Protein AF-A0A4U3L298-F1 (afdb_monomer_lite)

Organism: NCBI:txid2575867

Foldseek 3Di:
DVVVVVVVVVVVVVVPPPPPDPPDPDPPPPPDPDPDPDDDDDDLFWPDKDWDWAACPPVCVVVVWAADPPGGTKTKIKTWTADSPPRATDKMKIKIWRTHDWDDDDNDITHIDIDMDTWHWDADDPVGRGDTDIGD

pLDDT: mean 84.03, std 16.83, range [50.31, 98.31]

Structure (mmCIF, N/CA/C/O backbone):
data_AF-A0A4U3L298-F1
#
_entry.id   AF-A0A4U3L298-F1
#
loop_
_atom_site.group_PDB
_atom_site.id
_atom_site.type_symbol
_atom_site.label_atom_id
_atom_site.label_alt_id
_atom_site.label_comp_id
_atom_site.label_asym_id
_atom_site.label_entity_id
_atom_site.label_seq_id
_atom_site.pdbx_PDB_ins_code
_atom_site.Cartn_x
_atom_site.Cartn_y
_atom_site.Cartn_z
_atom_site.occupancy
_atom_site.B_iso_or_equiv
_atom_site.auth_seq_id
_atom_site.auth_comp_id
_atom_site.auth_asym_id
_atom_site.auth_atom_id
_atom_site.pdbx_PDB_model_num
ATOM 1 N N . MET A 1 1 ? 34.359 -36.240 36.843 1.00 56.44 1 MET A N 1
ATOM 2 C CA . MET A 1 1 ? 33.010 -35.695 37.149 1.00 56.44 1 MET A CA 1
ATOM 3 C C . MET A 1 1 ? 32.979 -34.176 37.329 1.00 56.44 1 MET A C 1
ATOM 5 O O . MET A 1 1 ? 32.064 -33.558 36.807 1.00 56.44 1 MET A O 1
ATOM 9 N N . LYS A 1 2 ? 33.969 -33.545 37.983 1.00 53.97 2 LYS A N 1
ATOM 10 C CA . LYS A 1 2 ? 33.986 -32.088 38.241 1.00 53.97 2 LYS A CA 1
ATOM 11 C C . LYS A 1 2 ? 33.915 -31.202 36.976 1.00 53.97 2 LYS A C 1
ATOM 13 O O . LYS A 1 2 ? 33.219 -30.198 36.979 1.00 53.97 2 LYS A O 1
ATOM 18 N N . TYR A 1 3 ? 34.553 -31.612 35.877 1.00 62.72 3 TYR A N 1
ATOM 19 C CA . TYR A 1 3 ? 34.561 -30.854 34.612 1.00 62.72 3 TYR A CA 1
ATOM 20 C C . TYR A 1 3 ? 33.283 -31.002 33.768 1.00 62.72 3 TYR A C 1
ATOM 22 O O . TYR A 1 3 ? 32.959 -30.111 32.990 1.00 62.72 3 TYR A O 1
ATOM 30 N N . ILE A 1 4 ? 32.522 -32.086 33.960 1.00 66.44 4 ILE A N 1
ATOM 31 C CA . ILE A 1 4 ? 31.260 -32.333 33.239 1.00 66.44 4 ILE A CA 1
ATOM 32 C C . ILE A 1 4 ? 30.156 -31.406 33.767 1.00 66.44 4 ILE A C 1
ATOM 34 O O . ILE A 1 4 ? 29.368 -30.875 32.992 1.00 66.44 4 ILE A O 1
ATOM 38 N N . ILE A 1 5 ? 30.154 -31.137 35.077 1.00 66.88 5 ILE A N 1
ATOM 39 C CA . ILE A 1 5 ? 29.217 -30.192 35.699 1.00 66.88 5 ILE A CA 1
ATOM 40 C C . ILE A 1 5 ? 29.485 -28.761 35.206 1.00 66.88 5 ILE A C 1
ATOM 42 O O . ILE A 1 5 ? 28.543 -28.031 34.919 1.00 66.88 5 ILE A O 1
ATOM 46 N N . ILE A 1 6 ? 30.753 -28.373 35.026 1.00 65.62 6 ILE A N 1
ATOM 47 C CA . ILE A 1 6 ? 31.107 -27.029 34.541 1.00 65.62 6 ILE A CA 1
ATOM 48 C C . ILE A 1 6 ? 30.659 -26.825 33.085 1.00 65.62 6 ILE A C 1
ATOM 50 O O . ILE A 1 6 ? 30.107 -25.772 32.778 1.00 65.62 6 ILE A O 1
ATOM 54 N N . MET A 1 7 ? 30.816 -27.828 32.209 1.00 64.19 7 MET A N 1
ATOM 55 C CA . MET A 1 7 ? 30.341 -27.728 30.818 1.00 64.19 7 MET A CA 1
ATOM 56 C C . MET A 1 7 ? 28.810 -27.677 30.694 1.00 64.19 7 MET A C 1
ATOM 58 O O . MET A 1 7 ? 28.287 -26.976 29.830 1.00 64.19 7 MET A O 1
ATOM 62 N N . LEU A 1 8 ? 28.075 -28.382 31.559 1.00 60.03 8 LEU A N 1
ATOM 63 C CA . LEU A 1 8 ? 26.609 -28.331 31.557 1.00 60.03 8 LEU A CA 1
ATOM 64 C C . LEU A 1 8 ? 26.080 -26.968 32.019 1.00 60.03 8 LEU A C 1
ATOM 66 O O . LEU A 1 8 ? 25.124 -26.456 31.443 1.00 60.03 8 LEU A O 1
ATOM 70 N N . VAL A 1 9 ? 26.730 -26.345 33.005 1.00 60.84 9 VAL A N 1
ATOM 71 C CA . VAL A 1 9 ? 26.324 -25.024 33.509 1.00 60.84 9 VAL A CA 1
ATOM 72 C C . VAL A 1 9 ? 26.591 -23.919 32.479 1.00 60.84 9 VAL A C 1
ATOM 74 O O . VAL A 1 9 ? 25.747 -23.039 32.306 1.00 60.84 9 VAL A O 1
ATOM 77 N N . THR A 1 10 ? 27.703 -23.970 31.736 1.00 60.03 10 THR A N 1
ATOM 78 C CA . THR A 1 10 ? 28.002 -22.968 30.694 1.00 60.03 10 THR A CA 1
ATOM 79 C C . THR A 1 10 ? 27.123 -23.116 29.447 1.00 60.03 10 THR A C 1
ATOM 81 O O . THR A 1 10 ? 26.713 -22.109 28.862 1.00 60.03 10 THR A O 1
ATOM 84 N N . SER A 1 11 ? 26.760 -24.345 29.061 1.00 57.34 11 SER A N 1
ATOM 85 C CA . SER A 1 11 ? 25.830 -24.579 27.945 1.00 57.34 11 SER A CA 1
ATOM 86 C C . SER A 1 11 ? 24.380 -24.221 28.287 1.00 57.34 11 SER A C 1
ATOM 88 O O . SER A 1 11 ? 23.620 -23.852 27.397 1.00 57.34 11 SER A O 1
ATOM 90 N N . PHE A 1 12 ? 23.984 -24.297 29.562 1.00 57.03 12 PHE A N 1
ATOM 91 C CA . PHE A 1 12 ? 22.649 -23.871 29.985 1.00 57.03 12 PHE A CA 1
ATOM 92 C C . PHE A 1 12 ? 22.550 -22.341 30.032 1.00 57.03 12 PHE A C 1
ATOM 94 O O . PHE A 1 12 ? 21.548 -21.784 29.601 1.00 57.03 12 PHE A O 1
ATOM 101 N N . TYR A 1 13 ? 23.616 -21.643 30.445 1.00 54.25 13 TYR A N 1
ATOM 102 C CA . TYR A 1 13 ? 23.643 -20.175 30.482 1.00 54.25 13 TYR A CA 1
ATOM 103 C C . TYR A 1 13 ? 23.519 -19.524 29.098 1.00 54.25 13 TYR A C 1
ATOM 105 O O . TYR A 1 13 ? 22.891 -18.478 28.972 1.00 54.25 13 TYR A O 1
ATOM 113 N N . SER A 1 14 ? 24.061 -20.146 28.049 1.00 54.00 14 SER A N 1
ATOM 114 C CA . SER A 1 14 ? 23.995 -19.615 26.678 1.00 54.00 14 SER A CA 1
ATOM 115 C C . SER A 1 14 ? 22.602 -19.713 26.038 1.00 54.00 14 SER A C 1
ATOM 117 O O . SER A 1 14 ? 22.321 -18.981 25.090 1.00 54.00 14 SER A O 1
ATOM 119 N N . LEU A 1 15 ? 21.700 -20.539 26.580 1.00 54.09 15 LEU A N 1
ATOM 120 C CA . LEU A 1 15 ? 20.317 -20.648 26.102 1.00 54.09 15 LEU A CA 1
ATOM 121 C C . LEU A 1 15 ? 19.392 -19.542 26.642 1.00 54.09 15 LEU A C 1
ATOM 123 O O . LEU A 1 15 ? 18.363 -19.277 26.028 1.00 54.09 15 LEU A O 1
ATOM 127 N N . PHE A 1 16 ? 19.758 -18.848 27.728 1.00 54.44 16 PHE A N 1
ATOM 128 C CA . PHE A 1 16 ? 18.916 -17.797 28.332 1.00 54.44 16 PHE A CA 1
ATOM 129 C C . PHE A 1 16 ? 19.262 -16.365 27.898 1.00 54.44 16 PHE A C 1
ATOM 131 O O . PHE A 1 16 ? 18.543 -15.439 28.267 1.00 54.44 16 PHE A O 1
ATOM 138 N N . VAL A 1 17 ? 20.325 -16.152 27.112 1.00 53.09 17 VAL A N 1
ATOM 139 C CA . VAL A 1 17 ? 20.781 -14.796 26.722 1.00 53.09 17 VAL A CA 1
ATOM 140 C C . VAL A 1 17 ? 20.284 -14.319 25.354 1.00 53.09 17 VAL A C 1
ATOM 142 O O . VAL A 1 17 ? 20.535 -13.177 24.988 1.00 53.09 17 VAL A O 1
ATOM 145 N N . ASN A 1 18 ? 19.528 -15.133 24.612 1.00 50.31 18 ASN A N 1
ATOM 146 C CA . ASN A 1 18 ? 18.993 -14.750 23.297 1.00 50.31 18 ASN A CA 1
ATOM 147 C C . ASN A 1 18 ? 17.573 -14.168 23.368 1.00 50.31 18 ASN A C 1
ATOM 149 O O . ASN A 1 18 ? 16.735 -14.454 22.515 1.00 50.31 18 ASN A O 1
ATOM 153 N N . PHE A 1 19 ? 17.286 -13.324 24.360 1.00 53.16 19 PHE A N 1
ATOM 154 C CA . PHE A 1 19 ? 16.153 -12.411 24.234 1.00 53.16 19 PHE A CA 1
ATOM 155 C C . PHE A 1 19 ? 16.603 -11.241 23.364 1.00 53.16 19 PHE A C 1
ATOM 157 O O . PHE A 1 19 ? 17.130 -10.245 23.857 1.00 53.16 19 PHE A O 1
ATOM 164 N N . SER A 1 20 ? 16.426 -11.371 22.049 1.00 54.69 20 SER A N 1
ATOM 165 C CA . SER A 1 20 ? 16.454 -10.216 21.157 1.00 54.69 20 SER A CA 1
ATOM 166 C C . SER A 1 20 ? 15.352 -9.260 21.609 1.00 54.69 20 SER A C 1
ATOM 168 O O . SER A 1 20 ? 14.174 -9.472 21.328 1.00 54.69 20 SER A O 1
ATOM 170 N N . ILE A 1 21 ? 15.725 -8.225 22.361 1.00 53.56 21 ILE A N 1
ATOM 171 C CA . ILE A 1 21 ? 14.840 -7.100 22.641 1.00 53.56 21 ILE A CA 1
ATOM 172 C C . ILE A 1 21 ? 14.573 -6.448 21.284 1.00 53.56 21 ILE A C 1
ATOM 174 O O . ILE A 1 21 ? 15.508 -6.021 20.604 1.00 53.56 21 ILE A O 1
ATOM 178 N N . ALA A 1 22 ? 13.306 -6.446 20.867 1.00 58.72 22 ALA A N 1
ATOM 179 C CA . ALA A 1 22 ? 12.859 -5.726 19.685 1.00 58.72 22 ALA A CA 1
ATOM 180 C C . ALA A 1 22 ? 13.412 -4.295 19.730 1.00 58.72 22 ALA A C 1
ATOM 182 O O . ALA A 1 22 ? 13.413 -3.661 20.788 1.00 58.72 22 ALA A O 1
ATOM 183 N N . GLN A 1 23 ? 13.926 -3.813 18.598 1.00 54.06 23 GLN A N 1
ATOM 184 C CA . GLN A 1 23 ? 14.399 -2.440 18.483 1.00 54.06 23 GLN A CA 1
ATOM 185 C C . GLN A 1 23 ? 13.250 -1.500 18.880 1.00 54.06 23 GLN A C 1
ATOM 187 O O . GLN A 1 23 ? 12.216 -1.475 18.227 1.00 54.06 23 GLN A O 1
ATOM 192 N N . THR A 1 24 ? 13.467 -0.835 20.018 1.00 54.06 24 THR A N 1
ATOM 193 C CA . THR A 1 24 ? 12.747 0.313 20.581 1.00 54.06 24 THR A CA 1
ATOM 194 C C . THR A 1 24 ? 11.244 0.158 20.884 1.00 54.06 24 THR A C 1
ATOM 196 O O . THR A 1 24 ? 10.381 0.143 20.022 1.00 54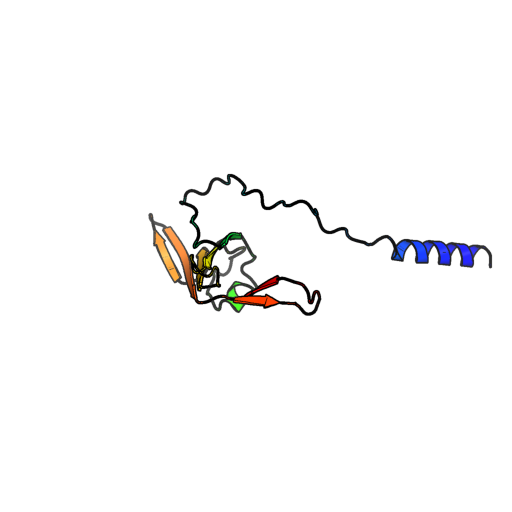.06 24 THR A O 1
ATOM 199 N N . ALA A 1 25 ? 10.906 0.208 22.183 1.00 56.19 25 ALA A N 1
ATOM 200 C CA . ALA A 1 25 ? 9.560 0.517 22.698 1.00 56.19 25 ALA A CA 1
ATOM 201 C C . ALA A 1 25 ? 9.214 2.023 22.609 1.00 56.19 25 ALA A C 1
ATOM 203 O O . ALA A 1 25 ? 8.245 2.488 23.211 1.00 56.19 25 ALA A O 1
ATOM 204 N N . ALA A 1 26 ? 10.043 2.807 21.916 1.00 57.66 26 ALA A N 1
ATOM 205 C CA . ALA A 1 26 ? 9.775 4.211 21.664 1.00 57.66 26 ALA A CA 1
ATOM 206 C C . ALA A 1 26 ? 8.709 4.323 20.569 1.00 57.66 26 ALA A C 1
ATOM 208 O O . ALA A 1 26 ? 8.691 3.540 19.622 1.00 57.66 26 ALA A O 1
ATOM 209 N N . VAL A 1 27 ? 7.828 5.318 20.682 1.00 53.34 27 VAL A N 1
ATOM 210 C CA . VAL A 1 27 ? 6.929 5.722 19.595 1.00 53.34 27 VAL A CA 1
ATOM 211 C C . VAL A 1 27 ? 7.789 6.379 18.508 1.00 53.34 27 VAL A C 1
ATOM 213 O O . VAL A 1 27 ? 7.815 7.598 18.368 1.00 53.34 27 VAL A O 1
ATOM 216 N N . ASP A 1 28 ? 8.537 5.574 17.753 1.00 53.00 28 ASP A N 1
ATOM 217 C CA . ASP A 1 28 ? 9.403 6.025 16.653 1.00 53.00 28 ASP A CA 1
ATOM 218 C C . ASP A 1 28 ? 8.596 6.439 15.404 1.00 53.00 28 ASP A C 1
ATOM 220 O O . ASP A 1 28 ? 9.160 6.829 14.385 1.00 53.00 28 ASP A O 1
ATOM 224 N N . ASN A 1 29 ? 7.262 6.494 15.504 1.00 55.84 29 ASN A N 1
ATOM 225 C CA . ASN A 1 29 ? 6.355 7.080 14.508 1.00 55.84 29 ASN A CA 1
ATOM 226 C C . ASN A 1 29 ? 6.435 8.619 14.467 1.00 55.84 29 ASN A C 1
ATOM 228 O O . ASN A 1 29 ? 5.451 9.299 14.161 1.00 55.84 29 ASN A O 1
ATOM 232 N N . LYS A 1 30 ? 7.587 9.214 14.793 1.00 53.38 30 LYS A N 1
ATOM 233 C CA . LYS A 1 30 ? 7.807 10.626 14.499 1.00 53.38 30 LYS A CA 1
ATOM 234 C C . LYS A 1 30 ? 7.989 10.723 12.992 1.00 53.38 30 LYS A C 1
ATOM 236 O O . LYS A 1 30 ? 9.025 10.311 12.481 1.00 53.38 30 LYS A O 1
ATOM 241 N N . LEU A 1 31 ? 6.978 11.258 12.299 1.00 52.06 31 LEU A N 1
ATOM 242 C CA . LEU A 1 31 ? 7.053 11.533 10.865 1.00 52.06 31 LEU A CA 1
ATOM 243 C C . LEU A 1 31 ? 8.395 12.205 10.568 1.00 52.06 31 LEU A C 1
ATOM 245 O O . LEU A 1 31 ? 8.652 13.335 10.998 1.00 52.06 31 LEU A O 1
ATOM 249 N N . SER A 1 32 ? 9.264 11.486 9.861 1.00 56.97 32 SER A N 1
ATOM 250 C CA . SER A 1 32 ? 10.464 12.081 9.308 1.00 56.97 32 SER A CA 1
ATOM 251 C C . SER A 1 32 ? 9.998 13.206 8.393 1.00 56.97 32 SER A C 1
ATOM 253 O O . SER A 1 32 ? 9.125 12.991 7.550 1.00 56.97 32 SER A O 1
ATOM 255 N N . GLN A 1 33 ? 10.564 14.405 8.538 1.00 55.91 33 GLN A N 1
ATOM 256 C CA . GLN A 1 33 ? 10.394 15.499 7.573 1.00 55.91 33 GLN A CA 1
ATOM 257 C C . GLN A 1 33 ? 11.157 15.168 6.277 1.00 55.91 33 GLN A C 1
ATOM 259 O O . GLN A 1 33 ? 11.930 15.970 5.759 1.00 55.91 33 GLN A O 1
ATOM 264 N N . THR A 1 34 ? 11.005 13.930 5.801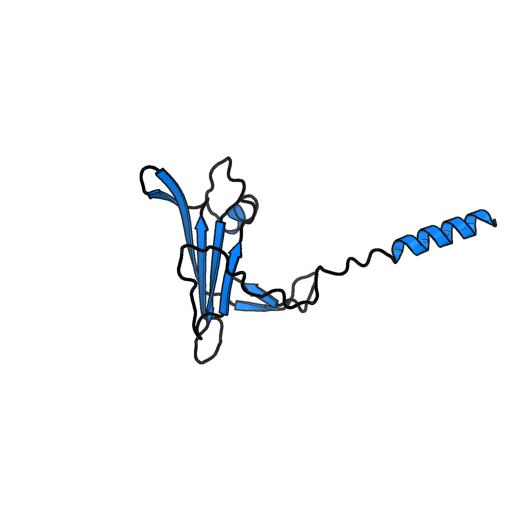 1.00 57.12 34 THR A N 1
ATOM 265 C CA . THR A 1 34 ? 11.618 13.419 4.590 1.00 57.12 34 THR A CA 1
ATOM 266 C C . THR A 1 34 ? 11.180 14.292 3.428 1.00 57.12 34 THR A C 1
ATOM 268 O O . THR A 1 34 ? 10.044 14.755 3.353 1.00 57.12 34 THR A O 1
ATOM 271 N N . ILE A 1 35 ? 12.148 14.510 2.546 1.00 57.34 35 ILE A N 1
ATOM 272 C CA . ILE A 1 35 ? 12.170 15.322 1.335 1.00 57.34 35 ILE A CA 1
ATOM 273 C C . ILE A 1 35 ? 11.205 14.724 0.293 1.00 57.34 35 ILE A C 1
ATOM 275 O O . ILE A 1 35 ? 11.611 14.319 -0.794 1.00 57.34 35 ILE A O 1
ATOM 279 N N . THR A 1 36 ? 9.930 14.555 0.637 1.00 61.25 36 THR A N 1
ATOM 280 C CA . THR A 1 36 ? 8.923 14.133 -0.330 1.00 61.25 36 THR A CA 1
ATOM 281 C C . THR A 1 36 ? 8.562 15.335 -1.190 1.00 61.25 36 THR A C 1
ATOM 283 O O . THR A 1 36 ? 8.220 16.409 -0.698 1.00 61.25 36 THR A O 1
ATOM 286 N N . SER A 1 37 ? 8.700 15.178 -2.504 1.00 67.94 37 SER A N 1
ATOM 287 C CA . SER A 1 37 ? 8.363 16.212 -3.484 1.00 67.94 37 SER A CA 1
ATOM 288 C C . SER A 1 37 ? 6.854 16.342 -3.708 1.00 67.94 37 SER A C 1
ATOM 290 O O . SER A 1 37 ? 6.427 17.164 -4.518 1.00 67.94 37 SER A O 1
ATOM 292 N N . ARG A 1 38 ? 6.041 15.524 -3.025 1.00 73.25 38 ARG A N 1
ATOM 293 C CA . ARG A 1 38 ? 4.591 15.456 -3.204 1.00 73.25 38 ARG A CA 1
ATOM 294 C C . ARG A 1 38 ? 3.854 15.836 -1.918 1.00 73.25 38 ARG A C 1
ATOM 296 O O . ARG A 1 38 ? 4.336 15.539 -0.825 1.00 73.25 38 ARG A O 1
ATOM 303 N N . PRO A 1 39 ? 2.678 16.479 -2.023 1.00 82.19 39 PRO A N 1
ATOM 304 C CA . PRO A 1 39 ? 1.828 16.716 -0.864 1.00 82.19 39 PRO A CA 1
ATOM 305 C C . PRO A 1 39 ? 1.433 15.390 -0.201 1.00 82.19 39 PRO A C 1
ATOM 307 O O . PRO A 1 39 ? 0.835 14.534 -0.846 1.00 82.19 39 PRO A O 1
ATOM 310 N N . ILE A 1 40 ? 1.742 15.238 1.088 1.00 85.06 40 ILE A N 1
ATOM 311 C CA . ILE A 1 40 ? 1.283 14.096 1.890 1.00 85.06 40 ILE A CA 1
ATOM 312 C C . ILE A 1 40 ? -0.202 14.312 2.230 1.00 85.06 40 ILE A C 1
ATOM 314 O O . ILE A 1 40 ? -0.520 15.378 2.777 1.00 85.06 40 ILE A O 1
ATOM 318 N N . PRO A 1 41 ? -1.100 13.345 1.954 1.00 88.94 41 PRO A N 1
ATOM 319 C CA . PRO A 1 41 ? -2.495 13.398 2.384 1.00 88.94 41 PRO A CA 1
ATOM 320 C C . PRO A 1 41 ? -2.635 13.639 3.893 1.00 88.94 41 PRO A C 1
ATOM 322 O O . PRO A 1 41 ? -1.915 13.058 4.703 1.00 88.94 41 PRO A O 1
ATOM 325 N N . LYS A 1 42 ? -3.569 14.513 4.279 1.00 89.12 42 LYS A N 1
ATOM 326 C CA . LYS A 1 42 ? -3.845 14.889 5.676 1.00 89.12 42 LYS A CA 1
ATOM 327 C C . LYS A 1 42 ? -5.346 15.064 5.887 1.00 89.12 42 LYS A C 1
ATOM 329 O O . LYS A 1 42 ? -6.071 15.355 4.940 1.00 89.12 42 LYS A O 1
ATOM 334 N N . GLY A 1 43 ? -5.785 14.974 7.140 1.00 91.94 43 GLY A N 1
ATOM 335 C CA . GLY A 1 43 ? -7.164 15.245 7.553 1.00 91.94 43 GLY A CA 1
ATOM 336 C C . GLY A 1 43 ? -7.780 14.090 8.338 1.00 91.94 43 GLY A C 1
ATOM 337 O O . GLY A 1 43 ? -7.176 13.032 8.472 1.00 91.94 43 GLY A O 1
ATOM 338 N N . ALA A 1 44 ? -8.997 14.295 8.848 1.00 90.12 44 ALA A N 1
ATOM 339 C CA . ALA A 1 44 ? -9.698 13.319 9.693 1.00 90.12 44 ALA A CA 1
ATOM 340 C C . ALA A 1 44 ? -10.059 12.003 8.973 1.00 90.12 44 ALA A C 1
ATOM 342 O O . ALA A 1 44 ? -10.311 10.992 9.624 1.00 90.12 44 ALA A O 1
ATOM 343 N N . SER A 1 45 ? -10.075 12.007 7.639 1.00 95.69 45 SER A N 1
ATOM 344 C CA . SER A 1 45 ? -10.313 10.823 6.809 1.00 95.69 45 SER A CA 1
ATOM 345 C C . SER A 1 45 ? -9.043 10.033 6.478 1.00 95.69 45 SER A C 1
ATOM 347 O O . SER A 1 45 ? -9.140 9.004 5.817 1.00 95.69 45 SER A O 1
ATOM 349 N N . VAL A 1 46 ? -7.857 10.484 6.901 1.00 96.31 46 VAL A N 1
ATOM 350 C CA . VAL A 1 46 ? -6.582 9.804 6.626 1.00 96.31 46 VAL A CA 1
ATOM 351 C C . VAL A 1 46 ? -6.098 9.114 7.895 1.00 96.31 46 VAL A C 1
ATOM 353 O O . VAL A 1 46 ? -5.808 9.777 8.888 1.00 96.31 46 VAL A O 1
ATOM 356 N N . VAL A 1 47 ? -5.989 7.786 7.847 1.00 94.62 47 VAL A N 1
ATOM 357 C CA . VAL A 1 47 ? -5.451 6.977 8.955 1.00 94.62 47 VAL A CA 1
ATOM 358 C C . VAL A 1 47 ? -3.935 7.065 8.986 1.00 94.62 47 VAL A C 1
ATOM 360 O O . VAL A 1 47 ? -3.330 7.271 10.035 1.00 94.62 47 VAL A O 1
ATOM 363 N N . GLY A 1 48 ? -3.312 6.922 7.819 1.00 92.62 48 GLY A N 1
ATOM 364 C CA . GLY A 1 48 ? -1.867 6.935 7.705 1.00 92.62 48 GLY A CA 1
ATOM 365 C C . GLY A 1 48 ? -1.399 6.860 6.264 1.00 92.62 48 GLY A C 1
ATOM 366 O O . GLY A 1 48 ? -2.115 6.383 5.381 1.00 92.62 48 GLY A O 1
ATOM 367 N N . VAL A 1 49 ? -0.179 7.347 6.063 1.00 93.56 49 VAL A N 1
ATOM 368 C CA . VAL A 1 49 ? 0.557 7.294 4.803 1.00 93.56 49 VAL A CA 1
ATOM 369 C C . VAL A 1 49 ? 1.859 6.561 5.086 1.00 93.56 49 VAL A C 1
ATOM 371 O O . VAL A 1 49 ? 2.600 6.936 5.998 1.00 93.56 49 VAL A O 1
ATOM 374 N N . PHE A 1 50 ? 2.116 5.504 4.327 1.00 92.81 50 PHE A N 1
ATOM 375 C CA . PHE A 1 50 ? 3.240 4.603 4.514 1.00 92.81 50 PHE A CA 1
ATOM 376 C C . PHE A 1 50 ? 4.030 4.518 3.218 1.00 92.81 50 PHE A C 1
ATOM 378 O O . PHE A 1 50 ? 3.525 4.076 2.189 1.00 92.81 50 PHE A O 1
ATOM 385 N N . GLU A 1 51 ? 5.298 4.899 3.281 1.00 92.50 51 GLU A N 1
ATOM 386 C CA . GLU A 1 51 ? 6.222 4.753 2.166 1.00 92.50 51 GLU A CA 1
ATOM 387 C C . GLU A 1 51 ? 7.177 3.591 2.440 1.00 92.50 51 GLU A C 1
ATOM 389 O O . GLU A 1 51 ? 7.696 3.427 3.546 1.00 92.50 51 GLU A O 1
ATOM 394 N N . GLY A 1 52 ? 7.429 2.776 1.422 1.00 92.81 52 GLY A N 1
ATOM 395 C CA . GLY A 1 52 ? 8.247 1.579 1.552 1.00 92.81 52 GLY A CA 1
ATOM 396 C C . GLY A 1 52 ? 9.037 1.276 0.292 1.00 92.81 52 GLY A C 1
ATOM 397 O O . GLY A 1 52 ? 8.698 1.707 -0.813 1.00 92.81 52 GLY A O 1
ATOM 398 N N . ARG A 1 53 ? 10.122 0.517 0.456 1.00 95.69 53 ARG A N 1
ATOM 399 C CA . ARG A 1 53 ? 10.922 0.018 -0.667 1.00 95.69 53 ARG A CA 1
ATOM 400 C C . ARG A 1 53 ? 11.172 -1.482 -0.570 1.00 95.69 53 ARG A C 1
ATOM 402 O O . ARG A 1 53 ? 12.323 -1.878 -0.371 1.00 95.69 53 ARG A O 1
ATOM 409 N N . PRO A 1 54 ? 10.115 -2.308 -0.637 1.00 95.38 54 PRO A N 1
ATOM 410 C CA . PRO A 1 54 ? 10.286 -3.744 -0.529 1.00 95.38 54 PRO A CA 1
ATOM 411 C C . PRO A 1 54 ? 11.044 -4.299 -1.747 1.00 95.38 54 PRO A C 1
ATOM 413 O O . PRO A 1 54 ? 11.007 -3.693 -2.828 1.00 95.38 54 PRO A O 1
ATOM 416 N N . PRO A 1 55 ? 11.719 -5.452 -1.601 1.00 96.31 55 PRO A N 1
ATOM 417 C CA . PRO A 1 55 ? 12.261 -6.189 -2.738 1.00 96.31 55 PRO A CA 1
ATOM 418 C C . PRO A 1 55 ? 11.176 -6.468 -3.788 1.00 96.31 55 PRO A C 1
ATOM 420 O O . PRO A 1 55 ? 10.021 -6.699 -3.429 1.00 96.31 55 PRO A O 1
ATOM 423 N N . CYS A 1 56 ? 11.528 -6.449 -5.078 1.00 94.31 56 CYS A N 1
ATOM 424 C CA . CYS A 1 56 ? 10.561 -6.817 -6.124 1.00 94.31 56 CYS A CA 1
ATOM 425 C C . CYS A 1 56 ? 10.103 -8.284 -6.018 1.00 94.31 56 CYS A C 1
ATOM 427 O O . CYS A 1 56 ? 8.896 -8.519 -6.131 1.00 94.31 56 CYS A O 1
ATOM 429 N N . PRO A 1 57 ? 10.999 -9.267 -5.763 1.00 91.75 57 PRO A N 1
ATOM 430 C CA . PRO A 1 57 ? 10.582 -10.651 -5.551 1.00 91.75 57 PRO A CA 1
ATOM 431 C C . PRO A 1 57 ? 9.608 -10.780 -4.372 1.00 91.75 57 PRO A C 1
ATOM 433 O O . PRO A 1 57 ? 9.761 -10.115 -3.348 1.00 91.75 57 PRO A O 1
ATOM 436 N N . GLY A 1 58 ? 8.603 -11.644 -4.510 1.00 90.44 58 GLY A N 1
ATOM 437 C CA . GLY A 1 58 ? 7.552 -11.844 -3.510 1.00 90.44 58 GLY A CA 1
ATOM 438 C C . GLY A 1 58 ? 6.415 -10.827 -3.623 1.00 90.44 58 GLY A C 1
ATOM 439 O O . GLY A 1 58 ? 5.286 -11.221 -3.891 1.00 90.44 58 GLY A O 1
ATOM 440 N N . ILE A 1 59 ? 6.689 -9.522 -3.492 1.00 93.50 59 ILE A N 1
ATOM 441 C CA . ILE A 1 59 ? 5.628 -8.497 -3.586 1.00 93.50 59 ILE A CA 1
ATOM 442 C C . ILE A 1 59 ? 5.028 -8.437 -4.992 1.00 93.50 59 ILE A C 1
ATOM 444 O O . ILE A 1 59 ? 3.808 -8.358 -5.132 1.00 93.50 59 ILE A O 1
ATOM 448 N N . ALA A 1 60 ? 5.861 -8.499 -6.035 1.00 94.38 60 ALA A N 1
ATOM 449 C CA . ALA A 1 60 ? 5.365 -8.472 -7.407 1.00 94.38 60 ALA A CA 1
ATOM 450 C C . ALA A 1 60 ? 4.430 -9.656 -7.709 1.00 94.38 60 ALA A C 1
ATOM 452 O O . ALA A 1 60 ? 3.406 -9.483 -8.365 1.00 94.38 60 ALA A O 1
ATOM 453 N N . GLU A 1 61 ? 4.749 -10.835 -7.171 1.00 94.06 61 GLU A N 1
ATOM 454 C CA . GLU A 1 61 ? 3.937 -12.047 -7.294 1.00 94.06 61 GLU A CA 1
ATOM 455 C C . GLU A 1 61 ? 2.620 -11.922 -6.518 1.00 94.06 61 GLU A C 1
ATOM 457 O O . GLU A 1 61 ? 1.551 -12.109 -7.096 1.00 94.06 61 GLU A O 1
ATOM 462 N N . GLN A 1 62 ? 2.682 -11.519 -5.244 1.00 93.25 62 GLN A N 1
ATOM 463 C CA . GLN A 1 62 ? 1.497 -11.325 -4.396 1.00 93.25 62 GLN A CA 1
ATOM 464 C C . GLN A 1 62 ? 0.502 -10.335 -5.004 1.00 93.25 62 GLN A C 1
ATOM 466 O O . GLN A 1 62 ? -0.706 -10.537 -4.919 1.00 93.25 62 GLN A O 1
ATOM 471 N N . LEU A 1 63 ? 1.009 -9.276 -5.635 1.00 93.56 63 LEU A N 1
ATOM 472 C CA . LEU A 1 63 ? 0.187 -8.249 -6.269 1.00 93.56 63 LEU A CA 1
ATOM 473 C C . LEU A 1 63 ? -0.098 -8.534 -7.749 1.00 93.56 63 LEU A C 1
ATOM 475 O O . LEU A 1 63 ? -0.772 -7.734 -8.397 1.00 93.56 63 LEU A O 1
ATOM 479 N N . SER A 1 64 ? 0.405 -9.649 -8.292 1.00 94.62 64 SER A N 1
ATOM 480 C CA . SER A 1 64 ? 0.271 -10.025 -9.706 1.00 94.62 64 SER A CA 1
ATOM 481 C C . SER A 1 64 ? 0.669 -8.897 -10.671 1.00 94.62 64 SER A C 1
ATOM 483 O O . SER A 1 64 ? 0.003 -8.649 -11.679 1.00 94.62 64 SER A O 1
ATOM 485 N N . ILE A 1 65 ? 1.756 -8.187 -10.358 1.00 95.25 65 ILE A N 1
ATOM 486 C CA . ILE A 1 65 ? 2.283 -7.091 -11.177 1.00 95.25 65 ILE A CA 1
ATOM 487 C C . ILE A 1 65 ? 3.536 -7.523 -11.936 1.00 95.25 65 ILE A C 1
ATOM 489 O O . ILE A 1 65 ? 4.391 -8.243 -11.429 1.00 95.25 65 ILE A O 1
ATOM 493 N N . VAL A 1 66 ? 3.670 -7.026 -13.163 1.00 96.19 66 VAL A N 1
ATOM 494 C CA . VAL A 1 66 ? 4.859 -7.254 -13.991 1.00 96.19 66 VAL A CA 1
ATOM 495 C C . VAL A 1 66 ? 5.961 -6.281 -13.587 1.00 96.19 66 VAL A C 1
ATOM 497 O O . VAL A 1 66 ? 5.713 -5.084 -13.459 1.00 96.19 66 VAL A O 1
ATOM 500 N N . THR A 1 67 ? 7.188 -6.767 -13.443 1.00 96.31 67 THR A N 1
ATOM 501 C CA . THR A 1 67 ? 8.381 -5.943 -13.206 1.00 96.31 67 THR A CA 1
ATOM 502 C C . THR A 1 67 ? 9.411 -6.161 -14.306 1.00 96.31 67 THR A C 1
ATOM 504 O O . THR A 1 67 ? 9.317 -7.117 -15.076 1.00 96.31 67 THR A O 1
ATOM 507 N N . ASP A 1 68 ? 10.412 -5.286 -14.377 1.00 93.25 68 ASP A N 1
ATOM 508 C CA . ASP A 1 68 ? 11.587 -5.532 -15.215 1.00 93.25 68 ASP A CA 1
ATOM 509 C C . ASP A 1 68 ? 12.450 -6.661 -14.625 1.00 93.25 68 ASP A C 1
ATOM 511 O O . ASP A 1 68 ? 12.374 -6.963 -13.429 1.00 93.25 68 ASP A O 1
ATOM 515 N N . ALA A 1 69 ? 13.249 -7.314 -15.473 1.00 91.56 69 ALA A N 1
ATOM 516 C CA . ALA A 1 69 ? 14.027 -8.495 -15.089 1.00 91.56 69 ALA A CA 1
ATOM 517 C C . ALA A 1 69 ? 15.094 -8.195 -14.019 1.00 91.56 69 ALA A C 1
ATOM 519 O O . ALA A 1 69 ? 15.432 -9.063 -13.218 1.00 91.56 69 ALA A O 1
ATOM 520 N N . ASP A 1 70 ? 15.604 -6.966 -13.987 1.00 92.00 70 ASP A N 1
ATOM 521 C CA . ASP A 1 70 ? 16.614 -6.464 -13.053 1.00 92.00 70 ASP A CA 1
ATOM 522 C C . ASP A 1 70 ? 16.008 -5.636 -11.900 1.00 92.00 70 ASP A C 1
ATOM 524 O O . ASP A 1 70 ? 16.713 -4.910 -11.192 1.00 92.00 70 ASP A O 1
ATOM 528 N N . CYS A 1 71 ? 14.695 -5.753 -11.667 1.00 94.12 71 CYS A N 1
ATOM 529 C CA . CYS A 1 71 ? 14.005 -5.046 -10.592 1.00 94.12 71 CYS A CA 1
ATOM 530 C C . CYS A 1 71 ? 14.512 -5.497 -9.213 1.00 94.12 71 CYS A C 1
ATOM 532 O O . CYS A 1 71 ? 14.174 -6.572 -8.718 1.00 94.12 71 CYS A O 1
ATOM 534 N N . ALA A 1 72 ? 15.292 -4.638 -8.551 1.00 94.69 72 ALA A N 1
ATOM 535 C CA . ALA A 1 72 ? 15.780 -4.902 -7.197 1.00 94.69 72 ALA A CA 1
ATOM 536 C C . ALA A 1 72 ? 14.736 -4.575 -6.114 1.00 94.69 72 ALA A C 1
ATOM 538 O O . ALA A 1 72 ? 14.565 -5.325 -5.154 1.00 94.69 72 ALA A O 1
ATOM 539 N N . LYS A 1 73 ? 14.046 -3.435 -6.249 1.00 96.56 73 LYS A N 1
ATOM 540 C CA . LYS A 1 73 ? 13.056 -2.943 -5.278 1.00 96.56 73 LYS A CA 1
ATOM 541 C C . LYS A 1 73 ? 11.930 -2.162 -5.941 1.00 96.56 73 LYS A C 1
ATOM 543 O O . LYS A 1 73 ? 12.172 -1.385 -6.866 1.00 96.56 73 LYS A O 1
ATOM 548 N N . LEU A 1 74 ? 10.731 -2.307 -5.395 1.00 96.94 74 LEU A N 1
ATOM 549 C CA . LEU A 1 74 ? 9.583 -1.469 -5.724 1.00 96.94 74 LEU A CA 1
ATOM 550 C C . LEU A 1 74 ? 9.622 -0.215 -4.851 1.00 96.94 74 LEU A C 1
ATOM 552 O O . LEU A 1 74 ? 10.138 -0.253 -3.736 1.00 96.94 74 LEU A O 1
ATOM 556 N N . LYS A 1 75 ? 9.100 0.910 -5.337 1.00 95.75 75 LYS A N 1
ATOM 557 C CA . LYS A 1 75 ? 8.774 2.053 -4.469 1.00 95.75 75 LYS A CA 1
ATOM 558 C C . LYS A 1 75 ? 7.271 2.037 -4.249 1.00 95.75 75 LYS A C 1
ATOM 560 O O . LYS A 1 75 ? 6.532 2.191 -5.219 1.00 95.75 75 LYS A O 1
ATOM 565 N N . CYS A 1 76 ? 6.856 1.860 -3.006 1.00 95.25 76 CYS A N 1
ATOM 566 C CA . CYS A 1 76 ? 5.457 1.786 -2.621 1.00 95.25 76 CYS A CA 1
ATOM 567 C C . CYS A 1 76 ? 5.078 3.011 -1.790 1.00 95.25 76 CYS A C 1
ATOM 569 O O . CYS A 1 76 ? 5.834 3.412 -0.905 1.00 95.25 76 CYS A O 1
ATOM 571 N N . ASP A 1 77 ? 3.909 3.563 -2.076 1.00 95.00 77 ASP A N 1
ATOM 572 C CA . ASP A 1 77 ? 3.238 4.603 -1.300 1.00 95.00 77 ASP A CA 1
ATOM 573 C C . ASP A 1 77 ? 1.810 4.116 -1.045 1.00 95.00 77 ASP A C 1
ATOM 575 O O . ASP A 1 77 ? 1.047 3.914 -1.994 1.00 95.00 77 ASP A O 1
ATOM 579 N N . LEU A 1 78 ? 1.505 3.824 0.216 1.00 96.06 78 LEU A N 1
ATOM 580 C CA . LEU A 1 78 ? 0.233 3.291 0.681 1.00 96.06 78 LEU A CA 1
ATOM 581 C C . LEU A 1 78 ? -0.455 4.330 1.558 1.00 96.06 78 LEU A C 1
ATOM 583 O O . LEU A 1 78 ? 0.068 4.699 2.609 1.00 96.06 78 LEU A O 1
ATOM 587 N N . THR A 1 79 ? -1.658 4.742 1.177 1.00 96.94 79 THR A N 1
ATOM 588 C CA . THR A 1 79 ? -2.513 5.578 2.022 1.00 96.94 79 THR A CA 1
ATOM 589 C C . THR A 1 79 ? -3.755 4.807 2.440 1.00 96.94 79 THR A C 1
ATOM 591 O O . THR A 1 79 ? -4.465 4.253 1.600 1.00 96.94 79 THR A O 1
ATOM 594 N N . PHE A 1 80 ? -4.036 4.812 3.742 1.00 97.94 80 PHE A N 1
ATOM 595 C CA . PHE A 1 80 ? -5.277 4.294 4.306 1.00 97.94 80 PHE A CA 1
ATOM 596 C C . PHE A 1 80 ? -6.249 5.425 4.612 1.00 97.94 80 PHE A C 1
ATOM 598 O O . PHE A 1 80 ? -5.915 6.385 5.313 1.00 97.94 80 PHE A O 1
ATOM 605 N N . TYR A 1 81 ? -7.477 5.266 4.132 1.00 97.81 81 TYR A N 1
ATOM 606 C CA . TYR A 1 81 ? -8.578 6.183 4.371 1.00 97.81 81 TYR A CA 1
ATOM 607 C C . TYR A 1 81 ? -9.629 5.550 5.275 1.00 97.81 81 TYR A C 1
ATOM 609 O O . TYR A 1 81 ? -9.947 4.365 5.154 1.00 97.81 81 TYR A O 1
ATOM 617 N N . GLN A 1 82 ? -10.215 6.368 6.134 1.00 97.81 82 GLN A N 1
ATOM 618 C CA . GLN A 1 82 ? -11.348 6.023 6.983 1.00 97.81 82 GLN A CA 1
ATOM 619 C C . GLN A 1 82 ? -12.500 6.995 6.746 1.00 97.81 82 GLN A C 1
ATOM 621 O O . GLN A 1 82 ? -12.313 8.108 6.244 1.00 97.81 82 GLN A O 1
ATOM 626 N N . ASP A 1 83 ? -13.693 6.586 7.150 1.00 97.69 83 ASP A N 1
ATOM 627 C CA . ASP A 1 83 ? -14.822 7.498 7.249 1.00 97.69 83 ASP A CA 1
ATOM 628 C C . ASP A 1 83 ? -14.560 8.524 8.366 1.00 97.69 83 ASP A C 1
ATOM 630 O O . ASP A 1 83 ? -14.217 8.165 9.491 1.00 97.69 83 ASP A O 1
ATOM 634 N N . SER A 1 84 ? -14.689 9.816 8.064 1.00 95.75 84 SER A N 1
ATOM 635 C CA . SER A 1 84 ? -14.290 10.885 8.990 1.00 95.75 84 SER A CA 1
ATOM 636 C C . SER A 1 84 ? -15.220 11.049 10.195 1.00 95.75 84 SER A C 1
ATOM 638 O O . SER A 1 84 ? -14.862 11.766 11.130 1.00 9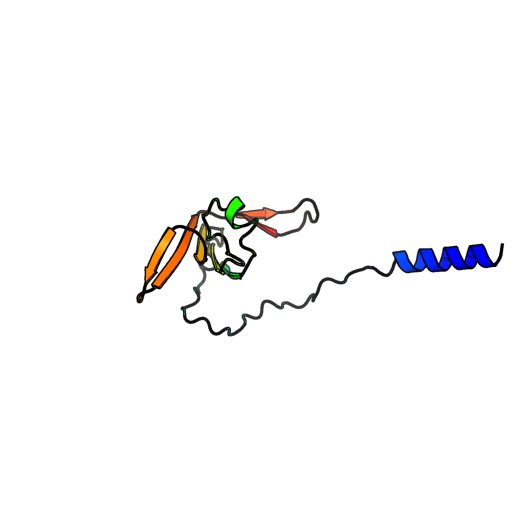5.75 84 SER A O 1
ATOM 640 N N . VAL A 1 85 ? -16.400 10.420 10.178 1.00 96.69 85 VAL A N 1
ATOM 641 C CA . VAL A 1 85 ? -17.398 10.509 11.252 1.00 96.69 85 VAL A CA 1
ATOM 642 C C . VAL A 1 85 ? -17.342 9.269 12.139 1.00 96.69 85 VAL A C 1
ATOM 644 O O . VAL A 1 85 ? -17.292 9.374 13.361 1.00 96.69 85 VAL A O 1
ATOM 647 N N . THR A 1 86 ? -17.340 8.089 11.527 1.00 97.06 86 THR A N 1
ATOM 648 C CA . THR A 1 86 ? -17.388 6.790 12.212 1.00 97.06 86 THR A CA 1
ATOM 649 C C . THR A 1 86 ? -16.006 6.218 12.517 1.00 97.06 86 THR A C 1
ATOM 651 O O . THR A 1 86 ? -15.907 5.281 13.309 1.00 97.06 86 THR A O 1
ATOM 654 N N . LEU A 1 87 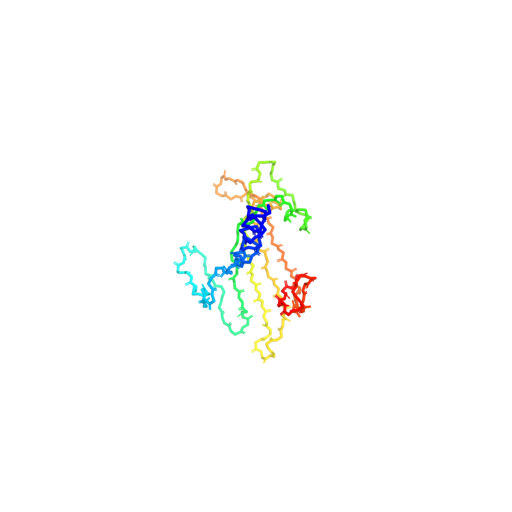? -14.953 6.768 11.896 1.00 95.00 87 LEU A N 1
ATOM 655 C CA . LEU A 1 87 ? -13.562 6.306 11.979 1.00 95.00 87 LEU A CA 1
ATOM 656 C C . LEU A 1 87 ? -13.372 4.847 11.529 1.00 95.00 87 LEU A C 1
ATOM 658 O O . LEU A 1 87 ? -12.374 4.210 11.854 1.00 95.00 87 LEU A O 1
ATOM 662 N N . GLN A 1 88 ? -14.334 4.301 10.782 1.00 96.56 88 GLN A N 1
ATOM 663 C CA . GLN A 1 88 ? -14.254 2.945 10.248 1.00 96.56 88 GLN A CA 1
ATOM 664 C C . GLN A 1 88 ? -13.374 2.903 8.990 1.00 96.56 88 GLN A C 1
ATOM 666 O O . GLN A 1 88 ? -13.410 3.854 8.197 1.00 96.56 88 GLN A O 1
ATOM 671 N N . PRO A 1 89 ? -12.626 1.805 8.758 1.00 97.81 89 PRO A N 1
ATOM 672 C CA . PRO A 1 89 ? -11.887 1.589 7.517 1.00 97.81 89 PRO A CA 1
ATOM 673 C C . PRO A 1 89 ? -12.757 1.819 6.276 1.00 97.81 89 PRO A C 1
ATOM 675 O O . PRO A 1 89 ? -13.860 1.279 6.169 1.00 97.81 89 PRO A O 1
ATOM 678 N N . ALA A 1 90 ? -12.269 2.630 5.335 1.00 97.88 90 ALA A N 1
ATOM 679 C CA . ALA A 1 90 ? -13.019 3.008 4.141 1.00 97.88 90 ALA A CA 1
ATOM 680 C C . ALA A 1 90 ? -12.375 2.475 2.862 1.00 97.88 90 ALA A C 1
ATOM 682 O O . ALA A 1 90 ? -12.925 1.571 2.236 1.00 97.88 90 ALA A O 1
ATOM 683 N N . THR A 1 91 ? -11.253 3.047 2.434 1.00 98.31 91 THR A N 1
ATOM 684 C CA . THR A 1 91 ? -10.542 2.657 1.207 1.00 98.31 91 THR A CA 1
ATOM 685 C C . THR A 1 91 ? -9.040 2.796 1.386 1.00 98.31 91 THR A C 1
ATOM 687 O O . THR A 1 91 ? -8.582 3.434 2.331 1.00 98.31 91 THR A O 1
ATOM 690 N N . TYR A 1 92 ? -8.268 2.189 0.494 1.00 98.19 92 TYR A N 1
ATOM 691 C CA . TYR A 1 92 ? -6.831 2.412 0.402 1.00 98.19 92 TYR A CA 1
ATOM 692 C C . TYR A 1 92 ? -6.440 2.805 -1.021 1.00 98.19 92 TYR A C 1
ATOM 694 O O . TYR A 1 92 ? -7.149 2.485 -1.979 1.00 98.19 92 TYR A O 1
ATOM 702 N N . THR A 1 93 ? -5.292 3.464 -1.144 1.00 97.75 93 THR A N 1
ATOM 703 C CA . THR A 1 93 ? -4.575 3.649 -2.409 1.00 97.75 93 THR A CA 1
ATOM 704 C C . THR A 1 93 ? -3.148 3.139 -2.237 1.00 97.75 93 THR A C 1
ATOM 706 O O . THR A 1 93 ? -2.488 3.454 -1.250 1.00 97.75 93 THR A O 1
ATOM 709 N N . LEU A 1 94 ? -2.667 2.329 -3.178 1.00 96.88 94 LEU A N 1
ATOM 710 C CA . LEU A 1 94 ? -1.295 1.825 -3.216 1.00 96.88 94 LEU A CA 1
ATOM 711 C C . LEU A 1 94 ? -0.673 2.161 -4.571 1.00 96.88 94 LEU A C 1
ATOM 713 O O . LEU A 1 94 ? -0.994 1.540 -5.586 1.00 96.88 94 LEU A O 1
ATOM 717 N N . SER A 1 95 ? 0.234 3.134 -4.589 1.00 95.62 95 SER A N 1
ATOM 718 C CA . SER A 1 95 ? 1.032 3.477 -5.765 1.00 95.62 95 SER A CA 1
ATOM 719 C C . SER A 1 95 ? 2.354 2.719 -5.744 1.00 95.62 95 SER A C 1
ATOM 721 O O . SER A 1 95 ? 3.114 2.800 -4.781 1.00 95.62 95 SER A O 1
ATOM 723 N N . ILE A 1 96 ? 2.664 2.038 -6.842 1.00 96.31 96 ILE A N 1
ATOM 724 C CA . ILE A 1 96 ? 3.842 1.185 -6.996 1.00 96.31 96 ILE A CA 1
ATOM 725 C C . ILE A 1 96 ? 4.629 1.666 -8.207 1.00 96.31 96 ILE A C 1
ATOM 727 O O . ILE A 1 96 ? 4.123 1.627 -9.323 1.00 96.31 96 ILE A O 1
ATOM 731 N N . VAL A 1 97 ? 5.874 2.092 -8.002 1.00 95.00 97 VAL A N 1
ATOM 732 C CA . VAL A 1 97 ? 6.810 2.447 -9.080 1.00 95.00 97 VAL A CA 1
ATOM 733 C C . VAL A 1 97 ? 7.890 1.372 -9.189 1.00 95.00 97 VAL A C 1
ATOM 735 O O . VAL A 1 97 ? 8.455 0.952 -8.177 1.00 95.00 97 VAL A O 1
ATOM 738 N N . GLY A 1 98 ? 8.195 0.960 -10.419 1.00 94.56 98 GLY A N 1
ATOM 739 C CA . GLY A 1 98 ? 9.080 -0.168 -10.744 1.00 94.56 98 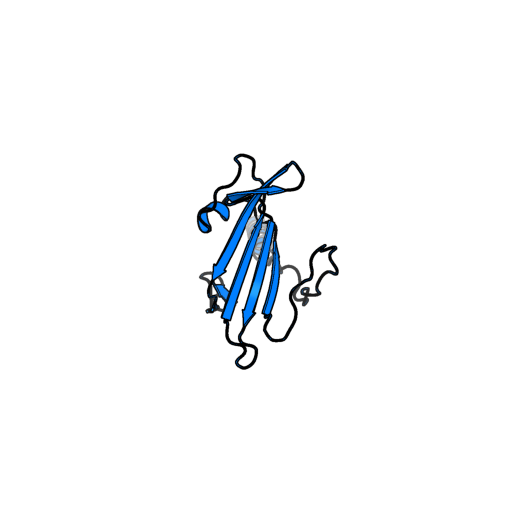GLY A CA 1
ATOM 740 C C . GLY A 1 98 ? 8.332 -1.444 -11.154 1.00 94.56 98 GLY A C 1
ATOM 741 O O . GLY A 1 98 ? 8.961 -2.399 -11.599 1.00 94.56 98 GLY A O 1
ATOM 742 N N . GLY A 1 99 ? 6.998 -1.455 -11.060 1.00 94.81 99 GLY A N 1
ATOM 743 C CA . GLY A 1 99 ? 6.145 -2.557 -11.503 1.00 94.81 99 GLY A CA 1
ATOM 744 C C . GLY A 1 99 ? 4.811 -2.061 -12.060 1.00 94.81 99 GLY A C 1
ATOM 745 O O . GLY A 1 99 ? 4.425 -0.923 -11.808 1.00 94.81 99 GLY A O 1
ATOM 746 N N . GLY A 1 100 ? 4.130 -2.901 -12.836 1.00 95.25 100 GLY A N 1
ATOM 747 C CA . GLY A 1 100 ? 2.896 -2.574 -13.545 1.00 95.25 100 GLY A CA 1
ATOM 748 C C . GLY A 1 100 ? 3.104 -2.203 -15.013 1.00 95.25 100 GLY A C 1
ATOM 749 O O . GLY A 1 100 ? 3.946 -2.774 -15.717 1.00 95.25 100 GLY A O 1
ATOM 750 N N . ASP A 1 101 ? 2.296 -1.247 -15.459 1.00 96.50 101 ASP A N 1
ATOM 751 C CA . ASP A 1 101 ? 2.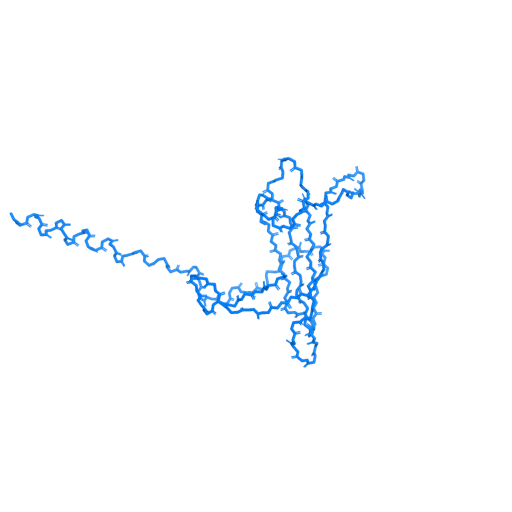196 -0.811 -16.847 1.00 96.50 101 ASP A CA 1
ATOM 752 C C . ASP A 1 101 ? 3.329 0.169 -17.185 1.00 96.50 101 ASP A C 1
ATOM 754 O O . ASP A 1 101 ? 3.798 0.915 -16.326 1.00 96.50 101 ASP A O 1
ATOM 758 N N . VAL A 1 102 ? 3.802 0.167 -18.435 1.00 95.94 102 VAL A N 1
ATOM 759 C CA . VAL A 1 102 ? 4.872 1.079 -18.872 1.00 95.94 102 VAL A CA 1
ATOM 760 C C . VAL A 1 102 ? 4.292 2.473 -19.111 1.00 95.94 102 VAL A C 1
ATOM 762 O O . VAL A 1 102 ? 3.489 2.674 -20.020 1.00 95.94 102 VAL A O 1
ATOM 765 N N . ILE A 1 103 ? 4.751 3.445 -18.329 1.00 94.62 103 ILE A N 1
ATOM 766 C CA . ILE A 1 103 ? 4.401 4.861 -18.426 1.00 94.62 103 ILE A CA 1
ATOM 767 C C . ILE A 1 103 ? 5.554 5.613 -19.094 1.00 94.62 103 ILE A C 1
ATOM 769 O O . ILE A 1 103 ? 6.721 5.390 -18.769 1.00 94.62 103 ILE A O 1
ATOM 773 N N . LYS A 1 104 ? 5.239 6.510 -20.035 1.00 93.62 104 LYS A N 1
ATOM 774 C CA . LYS A 1 104 ? 6.215 7.401 -20.681 1.00 93.62 104 LYS A CA 1
ATOM 775 C C . LYS A 1 104 ? 6.140 8.786 -20.050 1.00 93.62 104 LYS A C 1
ATOM 777 O O . LYS A 1 104 ? 5.054 9.352 -19.965 1.00 93.62 104 LYS A O 1
ATOM 782 N N . GLN A 1 105 ? 7.280 9.336 -19.649 1.00 88.81 105 GLN A N 1
ATOM 783 C CA . GLN A 1 105 ? 7.362 10.669 -19.054 1.00 88.81 105 GLN A CA 1
ATOM 784 C C . GLN A 1 105 ? 8.737 11.286 -19.333 1.00 88.81 105 GLN A C 1
ATOM 786 O O . GLN A 1 105 ? 9.749 10.604 -19.193 1.00 88.81 105 GLN A O 1
ATOM 791 N N . ASP A 1 106 ? 8.769 12.563 -19.727 1.00 86.06 106 ASP A N 1
ATOM 792 C CA . ASP A 1 106 ? 9.985 13.384 -19.879 1.00 86.06 106 ASP A CA 1
ATOM 793 C C . ASP A 1 106 ? 11.121 12.719 -20.686 1.00 86.06 106 ASP A C 1
ATOM 795 O O . ASP A 1 106 ? 12.293 12.776 -20.326 1.00 86.06 106 ASP A O 1
ATOM 799 N N . GLY A 1 107 ? 10.774 12.047 -21.789 1.00 87.94 107 GLY A N 1
ATOM 800 C CA . GLY A 1 107 ? 11.746 11.363 -22.654 1.00 87.94 107 GLY A CA 1
ATOM 801 C C . GLY A 1 107 ? 12.249 10.012 -22.126 1.00 87.94 107 GLY A C 1
ATOM 802 O O . GLY A 1 107 ? 13.044 9.363 -22.802 1.00 87.94 107 GLY A O 1
ATOM 803 N N . GLY A 1 108 ? 11.764 9.559 -20.968 1.00 89.75 108 GLY A N 1
ATOM 804 C CA . GLY A 1 108 ? 12.006 8.230 -20.412 1.00 89.75 108 GLY A CA 1
ATOM 805 C C . GLY A 1 108 ? 10.740 7.374 -20.320 1.00 89.75 108 GLY A C 1
ATOM 806 O O . GLY A 1 108 ? 9.625 7.808 -20.627 1.00 89.75 108 GLY A O 1
ATOM 807 N N . SER A 1 109 ? 10.914 6.134 -19.866 1.00 92.31 109 SER A N 1
ATOM 808 C CA . SER A 1 109 ? 9.811 5.246 -19.499 1.00 92.31 109 SER A CA 1
ATOM 809 C C . SER A 1 109 ? 10.107 4.519 -18.198 1.00 92.31 109 SER A C 1
ATOM 811 O O . SER A 1 109 ? 11.242 4.107 -17.966 1.00 92.31 109 SER A O 1
ATOM 813 N N . TYR A 1 110 ? 9.086 4.327 -17.374 1.00 92.31 110 TYR A N 1
ATOM 814 C CA . TYR A 1 110 ? 9.161 3.538 -16.148 1.00 92.31 110 TYR A CA 1
ATOM 815 C C . TYR A 1 110 ? 7.859 2.769 -15.947 1.00 92.31 110 TYR A C 1
ATOM 817 O O . TYR A 1 110 ? 6.832 3.115 -16.525 1.00 92.31 110 TYR A O 1
ATOM 825 N N . ARG A 1 111 ? 7.885 1.719 -15.126 1.00 94.62 111 ARG A N 1
ATOM 826 C CA . ARG A 1 111 ? 6.674 0.963 -14.789 1.00 94.62 111 ARG A CA 1
ATOM 827 C C . ARG A 1 111 ? 5.961 1.550 -13.583 1.00 94.62 111 ARG A C 1
ATOM 829 O O . ARG A 1 111 ? 6.618 1.867 -12.585 1.00 94.62 111 ARG A O 1
ATOM 836 N N . GLN A 1 112 ? 4.639 1.652 -13.657 1.00 95.50 112 GLN A N 1
ATOM 837 C CA . GLN A 1 112 ? 3.809 2.041 -12.524 1.00 95.50 112 GLN A CA 1
ATOM 838 C C . GLN A 1 112 ? 2.485 1.271 -12.488 1.00 95.50 112 GLN A C 1
ATOM 840 O O . GLN A 1 112 ? 1.879 0.980 -13.520 1.00 95.50 112 GLN A O 1
ATOM 845 N N . LYS A 1 113 ? 2.004 0.995 -11.274 1.00 96.38 113 LYS A N 1
ATOM 846 C CA . LYS A 1 113 ? 0.634 0.558 -10.993 1.00 96.38 113 LYS A CA 1
ATOM 847 C C . LYS A 1 113 ? 0.065 1.388 -9.850 1.00 96.38 113 LYS A C 1
ATOM 849 O O . LYS A 1 113 ? 0.781 1.696 -8.901 1.00 96.38 113 LYS A O 1
ATOM 854 N N . VAL A 1 114 ? -1.218 1.715 -9.924 1.00 96.44 114 VAL A N 1
ATOM 855 C CA . VAL A 1 114 ? -1.985 2.208 -8.777 1.00 96.44 114 VAL A CA 1
ATOM 856 C C . VAL A 1 114 ? -3.082 1.191 -8.501 1.00 96.44 114 VAL A C 1
ATOM 858 O O . VAL A 1 114 ? -3.783 0.776 -9.426 1.00 96.44 114 VAL A O 1
ATOM 861 N N . LEU A 1 115 ? -3.174 0.750 -7.251 1.00 96.62 115 LEU A N 1
ATOM 862 C CA . LEU A 1 115 ? -4.220 -0.138 -6.762 1.00 96.62 115 LEU A CA 1
ATOM 863 C C . LEU A 1 115 ? -5.107 0.636 -5.797 1.00 96.62 115 LEU A C 1
ATOM 865 O O . LEU A 1 115 ? -4.611 1.412 -4.982 1.00 96.62 115 LEU A O 1
ATOM 869 N N . GLU A 1 116 ? -6.406 0.389 -5.875 1.00 97.69 116 GLU A N 1
ATOM 870 C CA . GLU A 1 116 ? -7.399 0.970 -4.983 1.00 97.69 116 GLU A CA 1
ATOM 871 C C . GLU A 1 116 ? -8.360 -0.123 -4.542 1.00 97.69 116 GLU A C 1
ATOM 873 O O . GLU A 1 116 ? -8.679 -1.033 -5.313 1.00 97.69 116 GLU A O 1
ATOM 878 N N . GLY A 1 117 ? -8.830 -0.035 -3.306 1.00 97.75 117 GLY A N 1
ATOM 879 C CA . GLY A 1 117 ? -9.716 -1.053 -2.767 1.00 97.75 117 GLY A CA 1
ATOM 880 C C . GLY A 1 117 ? -10.256 -0.711 -1.393 1.00 97.75 117 GLY A C 1
ATOM 881 O O . GLY A 1 117 ? -10.056 0.387 -0.867 1.00 97.75 117 GLY A O 1
ATOM 882 N N . LYS A 1 118 ? -10.982 -1.669 -0.823 1.00 98.12 118 LYS A N 1
ATOM 883 C CA . LYS A 1 118 ? -11.385 -1.662 0.584 1.00 98.12 118 LYS A CA 1
ATOM 884 C C . LYS A 1 118 ? -10.254 -2.240 1.422 1.00 98.12 118 LYS A C 1
ATOM 886 O O . LYS A 1 118 ? -9.468 -3.020 0.917 1.00 98.12 118 LYS A O 1
ATOM 891 N N . TRP A 1 119 ? -10.180 -1.852 2.685 1.00 97.88 119 TRP A N 1
ATOM 892 C CA . TRP A 1 119 ? -9.254 -2.455 3.638 1.00 97.88 119 TRP A CA 1
ATOM 893 C C . TRP A 1 119 ? -9.970 -2.676 4.964 1.00 97.88 119 TRP A C 1
ATOM 895 O O . TRP A 1 119 ? -11.025 -2.084 5.216 1.00 97.88 119 TRP A O 1
ATOM 905 N N . ALA A 1 120 ? -9.397 -3.527 5.804 1.00 97.19 120 ALA A N 1
ATOM 906 C CA . ALA A 1 120 ? -9.921 -3.832 7.124 1.00 97.19 120 ALA A CA 1
ATOM 907 C C . ALA A 1 120 ? -8.794 -3.943 8.153 1.00 97.19 120 ALA A C 1
ATOM 909 O O . ALA A 1 120 ? -7.645 -4.229 7.818 1.00 97.19 120 ALA A O 1
ATOM 910 N N . ILE A 1 121 ? -9.151 -3.755 9.422 1.00 94.50 121 ILE A N 1
ATOM 911 C CA . ILE A 1 121 ? -8.289 -4.100 10.549 1.00 94.50 121 ILE A CA 1
ATOM 912 C C . ILE A 1 121 ? -8.709 -5.483 11.039 1.00 94.50 121 ILE A C 1
ATOM 914 O O . ILE A 1 121 ? -9.841 -5.668 11.489 1.00 94.50 121 ILE A O 1
ATOM 918 N N . VAL A 1 122 ? -7.798 -6.449 10.970 1.00 94.62 122 VAL A N 1
ATOM 919 C CA . VAL A 1 122 ? -7.990 -7.799 11.511 1.00 94.62 122 VAL A CA 1
ATOM 920 C C . VAL A 1 122 ? -7.010 -8.054 12.655 1.00 94.62 122 VAL A C 1
ATOM 922 O O . VAL A 1 122 ? -6.013 -7.346 12.819 1.00 94.62 122 VAL A O 1
ATOM 925 N N . LYS A 1 123 ? -7.323 -9.036 13.504 1.00 94.44 123 LYS A N 1
ATOM 926 C CA . LYS A 1 123 ? -6.504 -9.382 14.669 1.00 94.44 123 LYS A CA 1
ATOM 927 C C . LYS A 1 123 ? -5.792 -10.706 14.473 1.00 94.44 123 LYS A C 1
ATOM 929 O O . LYS A 1 123 ? -6.398 -11.701 14.087 1.00 94.44 123 LYS A O 1
ATOM 934 N N . GLY A 1 124 ? -4.526 -10.692 14.857 1.00 89.38 124 GLY A N 1
ATOM 935 C CA . GLY A 1 124 ? -3.705 -11.867 15.015 1.00 89.38 124 GLY A CA 1
ATOM 936 C C . GLY A 1 124 ? -3.009 -12.315 13.741 1.00 89.38 124 GLY A C 1
ATOM 937 O O . GLY A 1 124 ? -3.530 -12.256 12.633 1.00 89.38 124 GLY A O 1
ATOM 938 N N . ILE A 1 125 ? -1.805 -12.819 13.949 1.00 90.94 125 ILE A N 1
ATOM 939 C CA . ILE A 1 125 ? -1.099 -13.718 13.043 1.00 90.94 125 ILE A CA 1
ATOM 940 C C . ILE A 1 125 ? -0.727 -14.972 13.836 1.00 90.94 125 ILE A C 1
ATOM 942 O O . ILE A 1 125 ? -0.757 -14.959 15.069 1.00 90.94 125 ILE A O 1
ATOM 946 N N . SER A 1 126 ? -0.344 -16.052 13.156 1.00 90.62 126 SER A N 1
ATOM 947 C CA . SER A 1 126 ? -0.008 -17.331 13.806 1.00 90.62 126 SER A CA 1
ATOM 948 C C . SER A 1 126 ? 1.050 -17.200 14.910 1.00 90.62 126 SER A C 1
ATOM 950 O O . SER A 1 126 ? 0.967 -17.888 15.922 1.00 90.62 126 SER A O 1
ATOM 952 N N . SER A 1 127 ? 2.016 -16.294 14.744 1.00 93.62 127 SER A N 1
ATOM 953 C CA . SER A 1 127 ? 3.078 -16.027 15.721 1.00 93.62 127 SER A CA 1
ATOM 954 C C . SER A 1 127 ? 2.714 -14.987 16.788 1.00 93.62 127 SER A C 1
ATOM 956 O O . SER A 1 127 ? 3.394 -14.903 17.807 1.00 93.62 127 SER A O 1
ATOM 958 N N . ASN A 1 128 ? 1.665 -14.188 16.576 1.00 93.44 128 ASN A N 1
ATOM 959 C CA . ASN A 1 128 ? 1.225 -13.146 17.501 1.00 93.44 128 ASN A CA 1
ATOM 960 C C . ASN A 1 128 ? -0.291 -12.908 17.364 1.00 93.44 128 ASN A C 1
ATOM 962 O O . ASN A 1 128 ? -0.710 -12.097 16.534 1.00 93.44 128 ASN A O 1
ATOM 966 N N . PRO A 1 129 ? -1.119 -13.555 18.202 1.00 93.88 129 PRO A N 1
ATOM 967 C CA . PRO A 1 129 ? -2.577 -13.412 18.164 1.00 93.88 129 PRO A CA 1
ATOM 968 C C . PRO A 1 129 ? -3.090 -11.994 18.450 1.00 93.88 129 PRO A C 1
ATOM 970 O O . PRO A 1 129 ? -4.213 -11.662 18.085 1.00 93.88 129 PRO A O 1
ATOM 973 N N . ASN A 1 130 ? -2.274 -11.145 19.078 1.00 93.31 130 ASN A N 1
ATOM 974 C CA . ASN A 1 130 ? -2.657 -9.781 19.439 1.00 93.31 130 ASN A CA 1
ATOM 975 C C . ASN A 1 130 ? -2.220 -8.739 18.401 1.00 93.31 130 ASN A C 1
ATOM 977 O O . ASN A 1 130 ? -2.507 -7.553 18.576 1.00 93.31 130 ASN A O 1
ATOM 981 N N . ALA A 1 131 ? -1.523 -9.158 17.339 1.00 93.00 131 ALA A N 1
ATOM 982 C CA . ALA A 1 131 ? -1.098 -8.262 16.274 1.00 93.00 131 ALA A CA 1
ATOM 983 C C . ALA A 1 131 ? -2.308 -7.571 15.636 1.00 93.00 131 ALA A C 1
ATOM 985 O O . ALA A 1 131 ? -3.331 -8.198 15.363 1.00 93.00 131 ALA A O 1
ATOM 986 N N . GLU A 1 132 ? -2.185 -6.274 15.392 1.00 92.88 132 GLU A N 1
ATOM 987 C CA . GLU A 1 132 ? -3.108 -5.559 14.525 1.00 92.88 132 GLU A CA 1
ATOM 988 C C . GLU A 1 132 ? -2.610 -5.667 13.086 1.00 92.88 132 GLU A C 1
ATOM 990 O O . GLU A 1 132 ? -1.449 -5.364 12.807 1.00 92.88 132 GLU A O 1
ATOM 995 N N . VAL A 1 133 ? -3.469 -6.142 12.189 1.00 93.06 133 VAL A N 1
ATOM 996 C CA . VAL A 1 133 ? -3.123 -6.393 10.791 1.00 93.06 133 VAL A CA 1
ATOM 997 C C . VAL A 1 133 ? -4.034 -5.560 9.907 1.00 93.06 133 VAL A C 1
ATOM 999 O O . VAL A 1 133 ? -5.256 -5.659 9.983 1.00 93.06 133 VAL A O 1
ATOM 1002 N N . TYR A 1 134 ? -3.419 -4.752 9.054 1.00 93.88 134 TYR A N 1
ATOM 1003 C CA . TYR A 1 134 ? -4.099 -3.933 8.063 1.00 93.88 134 TYR A CA 1
ATOM 1004 C C . TYR A 1 134 ? -4.178 -4.761 6.782 1.00 93.88 134 TYR A C 1
ATOM 1006 O O . TYR A 1 134 ? -3.165 -4.979 6.116 1.00 93.88 134 TYR A O 1
ATOM 1014 N N . GLN A 1 135 ? -5.362 -5.294 6.492 1.00 94.12 135 GLN A N 1
ATOM 1015 C CA . GLN A 1 135 ? -5.602 -6.187 5.364 1.00 94.12 135 GLN A CA 1
ATOM 1016 C C . GLN A 1 135 ? -6.138 -5.398 4.168 1.00 94.12 135 GLN A C 1
ATOM 1018 O O . GLN A 1 135 ? -7.121 -4.669 4.315 1.00 94.12 135 GLN A O 1
ATOM 1023 N N . LEU A 1 136 ? -5.481 -5.564 3.016 1.00 92.94 136 LEU A N 1
ATOM 1024 C CA . LEU A 1 136 ? -5.876 -5.025 1.709 1.00 92.94 136 LEU A CA 1
ATOM 1025 C C . LEU A 1 136 ? -6.770 -6.013 0.952 1.00 92.94 136 LEU A C 1
ATOM 1027 O O . LEU A 1 136 ? -6.552 -7.235 1.130 1.00 92.94 136 LEU A O 1
#

Sequence (136 aa):
MKYIIIMLVTSFYSLFVNFSIAQTAAVDNKLSQTITSRPIPKGASVVGVFEGRPPCPGIAEQLSIVTDADCAKLKCDLTFYQDSVTLQPATYTLSIVGGGDVIKQDGGSYRQKVLEGKWAIVKGISSNPNAEVYQL

Secondary structure (DSSP, 8-state):
-HHHHHHHHHHHHTTSS-----S-SS----------SSPPP-STTEEEEEEE--BHHHHHHHTT--B-TT--B-EEEEEEEE-TTT--EEEEEEEEEEEEEEEEETTEEEEEEEEEE--EEEEEETTEEEEEEEE-

Radius of gyration: 22.33 Å; chains: 1; bounding box: 52×52×61 Å